Protein AF-A0A183DSE4-F1 (afdb_monomer)

Radius of gyration: 24.75 Å; Cα contacts (8 Å, |Δi|>4): 45; chains: 1; bounding box: 69×19×55 Å

InterPro domains:
  IPR019424 Serpentine type 7TM GPCR chemoreceptor Srsx [PF10320] (1-71)

Nearest PDB structures (foldseek):
  6grj-assembly1_F  TM=3.014E-01  e=9.997E+00  Aeromonas hydrophila

Structure (mmCIF, N/CA/C/O backbone):
data_AF-A0A183DSE4-F1
#
_entry.id   AF-A0A183DSE4-F1
#
loop_
_atom_site.group_PDB
_atom_site.id
_atom_site.type_symbol
_atom_site.label_atom_id
_atom_site.label_alt_id
_atom_site.label_comp_id
_atom_site.label_asym_id
_atom_site.label_entity_id
_atom_site.label_seq_id
_atom_site.pdbx_PDB_ins_code
_atom_site.Cartn_x
_atom_site.Cartn_y
_atom_site.Cartn_z
_atom_site.occupancy
_atom_site.B_iso_or_equiv
_atom_site.auth_seq_id
_atom_site.auth_comp_id
_atom_site.auth_asym_id
_atom_site.auth_atom_id
_atom_site.pdbx_PDB_model_num
ATOM 1 N N . LEU A 1 1 ? 3.508 0.303 20.954 1.00 61.50 1 LEU A N 1
ATOM 2 C CA . LEU A 1 1 ? 4.870 0.073 20.397 1.00 61.50 1 LEU A CA 1
ATOM 3 C C . LEU A 1 1 ? 4.974 -1.150 19.480 1.00 61.50 1 LEU A C 1
ATOM 5 O O . LEU A 1 1 ? 5.438 -0.999 18.357 1.00 61.50 1 LEU A O 1
ATOM 9 N N . ARG A 1 2 ? 4.528 -2.352 19.887 1.00 73.19 2 ARG A N 1
ATOM 10 C CA . ARG A 1 2 ? 4.663 -3.567 19.051 1.00 73.19 2 ARG A CA 1
ATOM 11 C C . ARG A 1 2 ? 3.930 -3.482 17.701 1.00 73.19 2 ARG A C 1
ATOM 13 O O . ARG A 1 2 ? 4.387 -4.088 16.749 1.00 73.19 2 ARG A O 1
ATOM 20 N N . SER A 1 3 ? 2.785 -2.801 17.601 1.00 72.31 3 SER A N 1
ATOM 21 C CA . SER A 1 3 ? 2.027 -2.590 16.341 1.00 72.31 3 SER A CA 1
ATOM 22 C C . SER A 1 3 ? 2.718 -1.616 15.404 1.00 72.31 3 SER A C 1
ATOM 24 O O . SER A 1 3 ? 2.916 -1.936 14.240 1.00 72.31 3 SER A O 1
ATOM 26 N N . LEU A 1 4 ? 3.184 -0.496 15.953 1.00 80.31 4 LEU A N 1
ATOM 27 C CA . LEU A 1 4 ? 3.943 0.513 15.224 1.00 80.31 4 LEU A CA 1
ATOM 28 C C . LEU A 1 4 ? 5.210 -0.062 14.572 1.00 80.31 4 LEU A C 1
ATOM 30 O O . LEU A 1 4 ? 5.477 0.228 13.415 1.00 80.31 4 LEU A O 1
ATOM 34 N N . ARG A 1 5 ? 5.951 -0.931 15.277 1.00 82.38 5 ARG A N 1
ATOM 35 C CA . ARG A 1 5 ? 7.141 -1.596 14.712 1.00 82.38 5 ARG A CA 1
ATOM 36 C C . ARG A 1 5 ? 6.812 -2.496 13.518 1.00 82.38 5 ARG A C 1
ATOM 38 O O . ARG A 1 5 ? 7.573 -2.524 12.564 1.00 82.38 5 ARG A O 1
ATOM 45 N N . VAL A 1 6 ? 5.686 -3.211 13.567 1.00 82.31 6 VAL A N 1
ATOM 46 C CA . VAL A 1 6 ? 5.259 -4.091 12.465 1.00 82.31 6 VAL A CA 1
ATOM 47 C C . VAL A 1 6 ? 4.822 -3.264 11.256 1.00 82.31 6 VAL A C 1
ATOM 49 O O . VAL A 1 6 ? 5.227 -3.564 10.144 1.00 82.31 6 VAL A O 1
ATOM 52 N N . VAL A 1 7 ? 4.075 -2.181 11.481 1.00 83.69 7 VAL A N 1
ATOM 53 C CA . VAL A 1 7 ? 3.688 -1.226 10.430 1.00 83.69 7 VAL A CA 1
ATOM 54 C C . VAL A 1 7 ? 4.915 -0.589 9.776 1.00 83.69 7 VAL A C 1
ATOM 56 O O . VAL A 1 7 ? 5.032 -0.596 8.556 1.00 83.69 7 VAL A O 1
ATOM 59 N N . ALA A 1 8 ? 5.870 -0.109 10.577 1.00 84.88 8 ALA A N 1
ATOM 60 C CA . ALA A 1 8 ? 7.116 0.457 10.068 1.00 84.88 8 ALA A CA 1
ATOM 61 C C . ALA A 1 8 ? 7.933 -0.567 9.260 1.00 84.88 8 ALA A C 1
ATOM 63 O O . ALA A 1 8 ? 8.455 -0.226 8.203 1.00 84.88 8 ALA A O 1
ATOM 64 N N . ALA A 1 9 ? 7.996 -1.824 9.715 1.00 85.94 9 ALA A N 1
ATOM 65 C CA . ALA A 1 9 ? 8.654 -2.899 8.976 1.00 85.94 9 ALA A CA 1
ATOM 66 C C . ALA A 1 9 ? 7.950 -3.202 7.645 1.00 85.94 9 ALA A C 1
ATOM 68 O O . ALA A 1 9 ? 8.623 -3.338 6.630 1.00 85.94 9 ALA A O 1
ATOM 69 N N . CYS A 1 10 ? 6.614 -3.251 7.618 1.00 85.69 10 CYS A N 1
ATOM 70 C CA . CYS A 1 10 ? 5.861 -3.439 6.379 1.00 85.69 10 CYS A CA 1
ATOM 71 C C . CYS A 1 10 ? 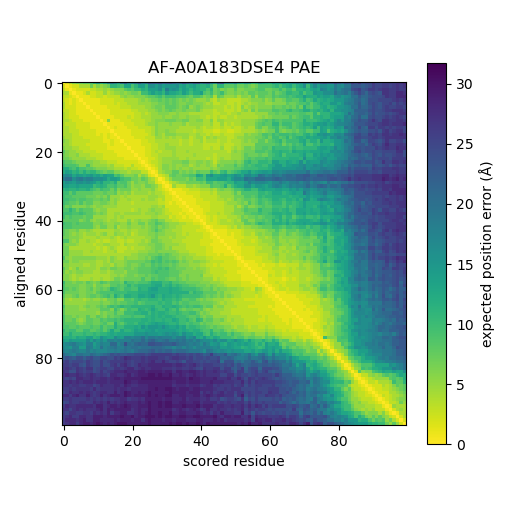6.131 -2.312 5.383 1.00 85.69 10 CYS A C 1
ATOM 73 O O . CYS A 1 10 ? 6.506 -2.608 4.254 1.00 85.69 10 CYS A O 1
ATOM 75 N N . VAL A 1 11 ? 6.032 -1.051 5.820 1.00 87.69 11 VAL A N 1
ATOM 76 C CA . VAL A 1 11 ? 6.347 0.126 4.991 1.00 87.69 11 VAL A CA 1
ATOM 77 C C . VAL A 1 11 ? 7.775 0.051 4.453 1.00 87.69 11 VAL A C 1
ATOM 79 O O . VAL A 1 11 ? 7.981 0.205 3.252 1.00 87.69 11 VAL A O 1
ATOM 82 N N . GLY A 1 12 ? 8.750 -0.254 5.312 1.00 87.06 12 GLY A N 1
ATOM 83 C CA . GLY A 1 12 ? 10.142 -0.430 4.899 1.00 87.06 12 GLY A CA 1
ATOM 84 C C . GLY A 1 12 ? 10.311 -1.513 3.832 1.00 87.06 12 GLY A C 1
ATOM 85 O O . GLY A 1 12 ? 10.969 -1.275 2.824 1.00 87.06 12 GLY A O 1
ATOM 86 N N . LEU A 1 13 ? 9.671 -2.673 4.004 1.00 88.56 13 LEU A N 1
ATOM 87 C CA . LEU A 1 13 ? 9.719 -3.777 3.038 1.00 88.56 13 LEU A CA 1
ATOM 88 C C . LEU A 1 13 ? 9.042 -3.429 1.704 1.00 88.56 13 LEU A C 1
ATOM 90 O O . LEU A 1 13 ? 9.557 -3.802 0.653 1.00 88.56 13 LEU A O 1
ATOM 94 N N . GLY A 1 14 ? 7.927 -2.693 1.724 1.00 86.31 14 GLY A N 1
ATOM 95 C CA . GLY A 1 14 ? 7.249 -2.229 0.510 1.00 86.31 14 GLY A CA 1
ATOM 96 C C . GLY A 1 14 ? 8.113 -1.295 -0.334 1.00 86.31 14 GLY A C 1
ATOM 97 O O . GLY A 1 14 ? 8.225 -1.466 -1.551 1.00 86.31 14 GLY A O 1
ATOM 98 N N . TRP A 1 15 ? 8.779 -0.340 0.316 1.00 87.88 15 TRP A N 1
ATOM 99 C CA . TRP A 1 15 ? 9.737 0.549 -0.343 1.00 87.88 15 TRP A CA 1
ATOM 100 C C . TRP A 1 15 ? 10.976 -0.196 -0.832 1.00 87.88 15 TRP A C 1
ATOM 102 O O . TRP A 1 15 ? 11.414 0.034 -1.958 1.00 87.88 15 TRP A O 1
ATOM 112 N N . LEU A 1 16 ? 11.503 -1.126 -0.032 1.00 89.62 16 LEU A N 1
ATOM 113 C CA . LEU A 1 16 ? 12.658 -1.936 -0.413 1.00 89.62 16 LEU A CA 1
ATOM 114 C C . LEU A 1 16 ? 12.354 -2.773 -1.661 1.00 89.62 16 LEU A C 1
ATOM 116 O O . LEU A 1 16 ? 13.126 -2.731 -2.612 1.00 89.62 16 LEU A O 1
ATOM 120 N N . MET A 1 17 ? 11.201 -3.447 -1.717 1.00 87.56 17 MET A N 1
ATOM 121 C CA . MET A 1 17 ? 10.774 -4.194 -2.910 1.00 87.56 17 MET A CA 1
ATOM 122 C C . MET A 1 17 ? 10.628 -3.297 -4.138 1.00 87.56 17 MET A C 1
ATOM 124 O O . MET A 1 17 ? 11.055 -3.673 -5.225 1.00 87.56 17 MET A O 1
ATOM 128 N N . THR A 1 18 ? 10.082 -2.094 -3.967 1.00 86.69 18 THR A N 1
ATOM 129 C CA . THR A 1 18 ? 9.948 -1.121 -5.063 1.00 86.69 18 THR A CA 1
ATOM 130 C C . THR A 1 18 ? 11.311 -0.703 -5.607 1.00 86.69 18 THR A C 1
ATOM 132 O O . THR A 1 18 ? 11.510 -0.677 -6.818 1.00 86.69 18 THR A O 1
ATOM 135 N N . MET A 1 19 ? 12.271 -0.426 -4.720 1.00 87.69 19 MET A N 1
ATOM 136 C CA . MET A 1 19 ? 13.642 -0.086 -5.105 1.00 87.69 19 MET A CA 1
ATOM 137 C C . MET A 1 19 ? 14.348 -1.253 -5.797 1.00 87.69 19 MET A C 1
ATOM 139 O O . MET A 1 19 ? 15.029 -1.028 -6.790 1.00 87.69 19 MET A O 1
ATOM 143 N N . VAL A 1 20 ? 14.158 -2.491 -5.328 1.00 88.75 20 VAL A N 1
ATOM 144 C CA . VAL A 1 20 ? 14.715 -3.693 -5.974 1.00 88.75 20 VAL A CA 1
ATOM 145 C C . VAL A 1 20 ? 14.156 -3.864 -7.384 1.00 88.75 20 VAL A C 1
ATOM 147 O O . VAL A 1 20 ? 14.923 -4.069 -8.318 1.00 88.75 20 VAL A O 1
ATOM 150 N N . VAL A 1 21 ? 12.841 -3.725 -7.563 1.00 85.56 21 VAL A N 1
ATOM 151 C CA . VAL A 1 21 ? 12.191 -3.808 -8.882 1.00 85.56 21 VAL A CA 1
ATOM 152 C C . VAL A 1 21 ? 12.707 -2.717 -9.822 1.00 85.56 21 VAL A C 1
ATOM 154 O O . VAL A 1 21 ? 12.988 -2.990 -10.984 1.00 85.56 21 VAL A O 1
ATOM 157 N N . ASN A 1 22 ? 12.906 -1.503 -9.311 1.00 83.31 22 ASN A N 1
ATOM 158 C CA . ASN A 1 22 ? 13.447 -0.398 -10.097 1.00 83.31 22 ASN A CA 1
ATOM 159 C C . ASN A 1 22 ? 14.955 -0.549 -10.380 1.00 83.31 22 ASN A C 1
ATOM 161 O O . ASN A 1 22 ? 15.447 -0.059 -11.382 1.00 83.31 22 ASN A O 1
ATOM 165 N N . LEU A 1 23 ? 15.708 -1.245 -9.527 1.00 85.75 23 LEU A N 1
ATOM 166 C CA . LEU A 1 23 ? 17.109 -1.591 -9.790 1.00 85.75 23 LEU A CA 1
ATOM 167 C C . LEU A 1 23 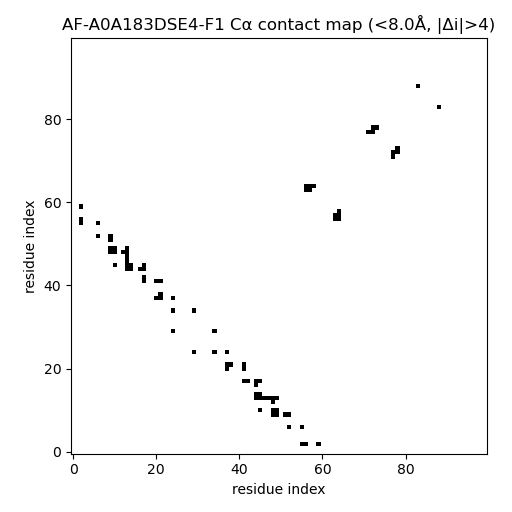? 17.235 -2.597 -10.936 1.00 85.75 23 LEU A C 1
ATOM 169 O O . LEU A 1 23 ? 18.185 -2.514 -11.712 1.00 85.75 23 LEU A O 1
ATOM 173 N N . MET A 1 24 ? 16.265 -3.505 -11.086 1.00 81.81 24 MET A N 1
ATOM 174 C CA . MET A 1 24 ? 16.272 -4.474 -12.183 1.00 81.81 24 MET A CA 1
ATOM 175 C C . MET A 1 24 ? 16.222 -3.796 -13.553 1.00 81.81 24 MET A C 1
ATOM 177 O O . MET A 1 24 ? 16.809 -4.329 -14.484 1.00 81.81 24 MET A O 1
ATOM 181 N N . THR A 1 25 ? 15.621 -2.605 -13.686 1.00 79.44 25 THR A N 1
ATOM 182 C CA . THR A 1 25 ? 15.581 -1.879 -14.971 1.00 79.44 25 THR A CA 1
ATOM 183 C C . THR A 1 25 ? 16.943 -1.367 -15.439 1.00 79.44 25 THR A C 1
ATOM 185 O O . THR A 1 25 ? 17.069 -0.987 -16.595 1.00 79.44 25 THR A O 1
ATOM 188 N N . PHE A 1 26 ? 17.963 -1.346 -14.573 1.00 80.19 26 PHE A N 1
ATOM 189 C CA . PHE A 1 26 ? 19.333 -0.966 -14.941 1.00 80.19 26 PHE A CA 1
ATOM 190 C C . PHE A 1 26 ? 20.153 -2.131 -15.511 1.00 80.19 26 PHE A C 1
ATOM 192 O O . PHE A 1 26 ? 21.306 -1.930 -15.895 1.00 80.19 26 PHE A O 1
ATOM 199 N N . ILE A 1 27 ? 19.596 -3.345 -15.555 1.00 81.25 27 ILE A N 1
ATOM 200 C CA . ILE A 1 27 ? 20.268 -4.498 -16.154 1.00 81.25 27 ILE A CA 1
ATOM 201 C C . ILE A 1 27 ? 20.316 -4.297 -17.681 1.00 81.25 27 ILE A C 1
ATOM 203 O O . ILE A 1 27 ? 19.262 -4.112 -18.298 1.00 81.25 27 ILE A O 1
ATOM 207 N N . PRO A 1 28 ? 21.510 -4.329 -18.305 1.00 65.31 28 PRO A N 1
ATOM 208 C CA . PRO A 1 28 ? 21.624 -4.273 -19.759 1.00 65.31 28 PRO A CA 1
ATOM 209 C C . PRO A 1 28 ? 20.924 -5.504 -20.365 1.00 65.31 28 PRO A C 1
ATOM 211 O O . PRO A 1 28 ? 21.107 -6.595 -19.841 1.00 65.31 28 PRO A O 1
ATOM 214 N N . ASP A 1 29 ? 20.126 -5.305 -21.424 1.00 80.81 29 ASP A N 1
ATOM 215 C CA . ASP A 1 29 ? 19.204 -6.253 -22.111 1.00 80.81 29 ASP A CA 1
ATOM 216 C C . ASP A 1 29 ? 17.699 -6.155 -21.787 1.00 80.81 29 ASP A C 1
ATOM 218 O O . ASP A 1 29 ? 16.890 -6.895 -22.355 1.00 80.81 29 ASP A O 1
ATOM 222 N N . ILE A 1 30 ? 17.253 -5.213 -20.953 1.00 79.56 30 ILE A N 1
ATOM 223 C CA . ILE A 1 30 ? 15.809 -4.984 -20.779 1.00 79.56 30 ILE A CA 1
ATOM 224 C C . ILE A 1 30 ? 15.219 -4.191 -21.953 1.00 79.56 30 ILE A C 1
ATOM 226 O O . ILE A 1 30 ? 15.685 -3.110 -22.295 1.00 79.56 30 ILE A O 1
ATOM 230 N N . SER A 1 31 ? 14.145 -4.725 -22.546 1.00 83.75 31 SER A N 1
ATO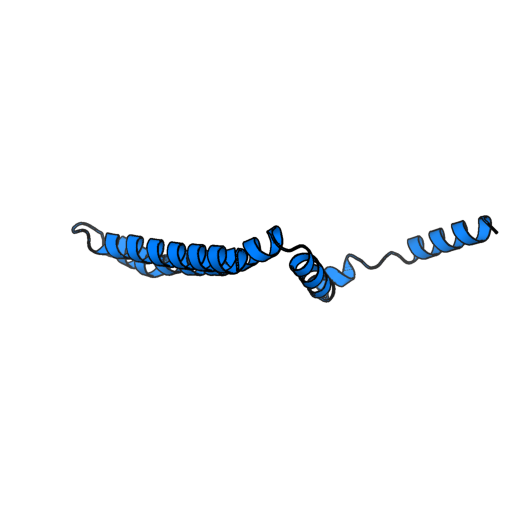M 231 C CA . SER A 1 31 ? 13.377 -4.032 -23.590 1.00 83.75 31 SER A CA 1
ATOM 232 C C . SER A 1 31 ? 12.720 -2.744 -23.074 1.00 83.75 31 SER A C 1
ATOM 234 O O . SER A 1 31 ? 12.226 -2.708 -21.943 1.00 83.75 31 SER A O 1
ATOM 236 N N . ASP A 1 32 ? 12.602 -1.725 -23.931 1.00 83.44 32 ASP A N 1
ATOM 237 C CA . ASP A 1 32 ? 11.919 -0.456 -23.610 1.00 83.44 32 ASP A CA 1
ATOM 238 C C . ASP A 1 32 ? 10.494 -0.670 -23.077 1.00 83.44 32 ASP A C 1
ATOM 240 O O . ASP A 1 32 ? 10.030 0.021 -22.168 1.00 83.44 32 ASP A O 1
ATOM 244 N N . LEU A 1 33 ? 9.811 -1.687 -23.609 1.00 84.56 33 LEU A N 1
ATOM 245 C CA . LEU A 1 33 ? 8.478 -2.088 -23.180 1.00 84.56 33 LEU A CA 1
ATOM 246 C C . LEU A 1 33 ? 8.480 -2.575 -21.723 1.00 84.56 33 LEU A C 1
ATOM 248 O O . LEU A 1 33 ? 7.664 -2.129 -20.918 1.00 84.56 33 LEU A O 1
ATOM 252 N N . ALA A 1 34 ? 9.422 -3.443 -21.354 1.00 81.88 34 ALA A N 1
ATOM 253 C CA . ALA A 1 34 ? 9.565 -3.917 -19.980 1.00 81.88 34 ALA A CA 1
ATOM 254 C C . ALA A 1 34 ? 9.960 -2.786 -19.013 1.00 81.88 34 ALA A C 1
ATOM 256 O O . ALA A 1 34 ? 9.467 -2.752 -17.883 1.00 81.88 34 ALA A O 1
ATOM 257 N N . MET A 1 35 ? 10.769 -1.819 -19.456 1.00 82.88 35 MET A N 1
ATOM 258 C CA . MET A 1 35 ? 11.101 -0.628 -18.667 1.00 82.88 35 MET A CA 1
ATOM 259 C C . MET A 1 35 ? 9.862 0.242 -18.404 1.00 82.88 35 MET A C 1
ATOM 261 O O . MET A 1 35 ? 9.609 0.622 -17.258 1.00 82.88 35 MET A O 1
ATOM 265 N N . PHE A 1 36 ? 9.036 0.486 -19.428 1.00 84.81 36 PHE A N 1
ATOM 266 C CA . PHE A 1 36 ? 7.777 1.227 -19.293 1.00 84.81 36 PHE A C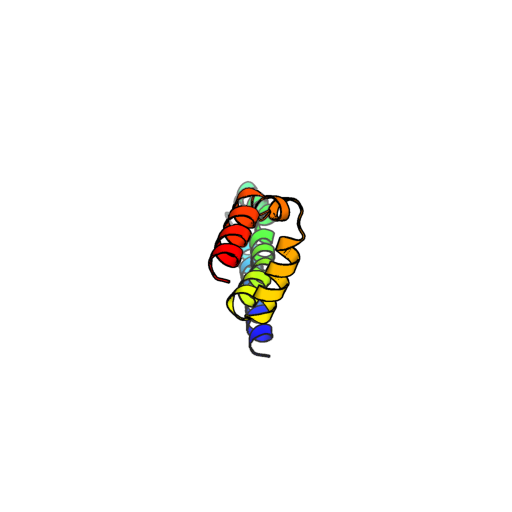A 1
ATOM 267 C C . PHE A 1 36 ? 6.800 0.544 -18.326 1.00 84.81 36 PHE A C 1
ATOM 269 O O . PHE A 1 36 ? 6.268 1.185 -17.419 1.00 84.81 36 PHE A O 1
ATOM 276 N N . TYR A 1 37 ? 6.601 -0.770 -18.468 1.00 85.31 37 TYR A N 1
ATOM 277 C CA . TYR A 1 37 ? 5.732 -1.535 -17.571 1.00 85.31 37 TYR A CA 1
ATOM 278 C C . TYR A 1 37 ? 6.236 -1.536 -16.129 1.00 85.31 37 TYR A C 1
ATOM 280 O O . TYR A 1 37 ? 5.445 -1.394 -15.196 1.00 85.31 37 TYR A O 1
ATOM 288 N N . THR A 1 38 ? 7.549 -1.646 -15.935 1.00 84.12 38 THR A N 1
ATOM 289 C CA . THR A 1 38 ? 8.145 -1.616 -14.598 1.00 84.12 38 THR A CA 1
ATOM 290 C C . THR A 1 38 ? 7.945 -0.252 -13.946 1.00 84.12 38 THR A C 1
ATOM 292 O O . THR A 1 38 ? 7.484 -0.195 -12.810 1.00 84.12 38 THR A O 1
ATOM 295 N N . ALA A 1 39 ? 8.170 0.848 -14.670 1.00 80.00 39 ALA A N 1
ATOM 296 C CA . ALA A 1 39 ? 7.915 2.197 -14.165 1.00 80.00 39 ALA A CA 1
ATOM 297 C C . ALA A 1 39 ? 6.431 2.432 -13.821 1.00 80.00 39 ALA A C 1
ATOM 299 O O . ALA A 1 39 ? 6.121 3.027 -12.789 1.00 80.00 39 ALA A O 1
ATOM 300 N N . ALA A 1 40 ? 5.509 1.920 -14.644 1.00 83.50 40 ALA A N 1
ATOM 301 C CA . ALA A 1 40 ? 4.071 2.052 -14.411 1.00 83.50 40 ALA A CA 1
ATOM 302 C C . ALA A 1 40 ? 3.585 1.259 -13.184 1.00 83.50 40 ALA A C 1
ATOM 304 O O . ALA A 1 40 ? 2.677 1.704 -12.478 1.00 83.50 40 ALA A O 1
ATOM 305 N N . TYR A 1 41 ? 4.186 0.097 -12.907 1.00 84.12 41 TYR A N 1
ATOM 306 C CA . TYR A 1 41 ? 3.719 -0.828 -11.869 1.00 84.12 41 TYR A CA 1
ATOM 307 C C . TYR A 1 41 ? 4.590 -0.897 -10.610 1.00 84.12 41 TYR A C 1
ATOM 309 O O . TYR A 1 41 ? 4.134 -1.435 -9.600 1.00 84.12 41 TYR A O 1
ATOM 317 N N . ALA A 1 42 ? 5.786 -0.304 -10.598 1.00 79.88 42 ALA A N 1
ATOM 318 C CA . ALA A 1 42 ? 6.669 -0.282 -9.427 1.00 79.88 42 ALA A CA 1
ATOM 319 C C . ALA A 1 42 ? 5.969 0.295 -8.183 1.00 79.88 42 ALA A C 1
ATOM 321 O O . ALA A 1 42 ? 6.150 -0.200 -7.072 1.00 79.88 42 ALA A O 1
ATOM 322 N N . GLY A 1 43 ? 5.084 1.280 -8.369 1.00 80.25 43 GLY A N 1
ATOM 323 C CA . GLY A 1 43 ? 4.312 1.883 -7.282 1.00 80.25 43 GLY A CA 1
ATOM 324 C C . GLY A 1 43 ? 3.314 0.941 -6.596 1.00 80.25 43 GLY A C 1
ATOM 325 O O . GLY A 1 43 ? 2.875 1.237 -5.482 1.00 80.25 43 GLY A O 1
ATOM 326 N N . ILE A 1 44 ? 2.944 -0.196 -7.200 1.00 87.69 44 ILE A N 1
ATOM 327 C CA . ILE A 1 44 ? 1.977 -1.137 -6.609 1.00 87.69 44 ILE A CA 1
ATOM 328 C C . ILE A 1 44 ? 2.484 -1.663 -5.265 1.00 87.69 44 ILE A C 1
ATOM 330 O O . ILE A 1 44 ? 1.712 -1.730 -4.312 1.00 87.69 44 ILE A O 1
ATOM 334 N N . PHE A 1 45 ? 3.774 -1.981 -5.146 1.00 84.56 45 PHE A N 1
ATOM 335 C CA . PHE A 1 45 ? 4.331 -2.564 -3.923 1.00 84.56 45 PHE A CA 1
ATOM 336 C C . PHE A 1 45 ? 4.256 -1.607 -2.726 1.00 84.56 45 PHE A C 1
ATOM 338 O O . PHE A 1 45 ? 3.869 -2.023 -1.631 1.00 84.56 45 PHE A O 1
ATOM 345 N N . VAL A 1 46 ? 4.532 -0.314 -2.933 1.00 84.31 46 VAL A N 1
ATOM 346 C CA . VAL A 1 46 ? 4.340 0.714 -1.895 1.00 84.31 46 VAL A CA 1
ATOM 347 C C . VAL A 1 46 ? 2.863 0.840 -1.524 1.00 84.31 46 VAL A C 1
ATOM 349 O O . VAL A 1 46 ? 2.524 0.848 -0.341 1.00 84.31 46 VAL A O 1
ATOM 352 N N . ASN A 1 47 ? 1.968 0.888 -2.514 1.00 86.81 47 ASN A N 1
ATOM 353 C CA . ASN A 1 47 ? 0.530 1.014 -2.269 1.00 86.81 47 ASN A CA 1
ATOM 354 C C . ASN A 1 47 ? -0.028 -0.176 -1.473 1.00 86.81 47 ASN A C 1
ATOM 356 O O . ASN A 1 47 ? -0.740 0.016 -0.485 1.00 86.81 47 ASN A O 1
ATOM 360 N N . VAL A 1 48 ? 0.355 -1.402 -1.839 1.00 87.31 48 VAL A N 1
ATOM 361 C CA . VAL A 1 48 ? -0.004 -2.624 -1.104 1.00 87.31 48 VAL A CA 1
ATOM 362 C C . VAL A 1 48 ? 0.554 -2.576 0.315 1.00 87.3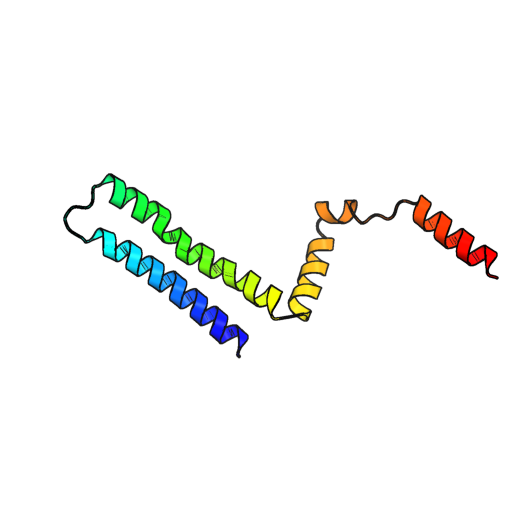1 48 VAL A C 1
ATOM 364 O O . VAL A 1 48 ? -0.155 -2.875 1.273 1.00 87.31 48 VAL A O 1
ATOM 367 N N . SER A 1 49 ? 1.798 -2.133 0.482 1.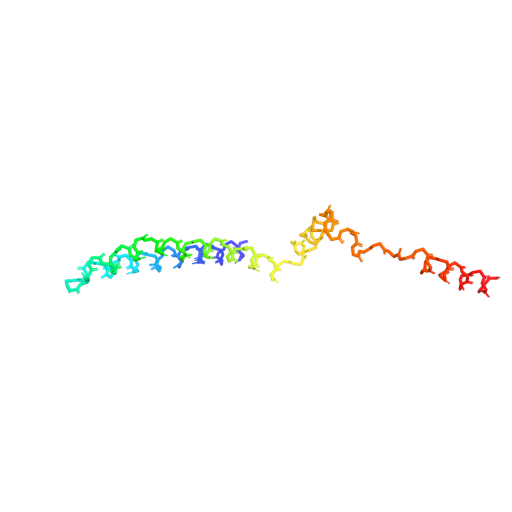00 87.06 49 SER A N 1
ATOM 368 C CA . SER A 1 49 ? 2.411 -2.002 1.799 1.00 87.06 49 SER A CA 1
ATOM 369 C C . SER A 1 49 ? 1.690 -1.006 2.708 1.00 87.06 49 SER A C 1
ATOM 371 O O . SER A 1 49 ? 1.593 -1.254 3.910 1.00 87.06 49 SER A O 1
ATOM 373 N N . ILE A 1 50 ? 1.200 0.111 2.172 1.00 86.12 50 ILE A N 1
ATOM 374 C CA . ILE A 1 50 ? 0.418 1.085 2.940 1.00 86.12 50 ILE A CA 1
ATOM 375 C C . ILE A 1 50 ? -0.948 0.485 3.300 1.00 86.12 50 ILE A C 1
ATOM 377 O O . ILE A 1 50 ? -1.389 0.613 4.444 1.00 86.12 50 ILE A O 1
ATOM 381 N N . ALA A 1 51 ? -1.586 -0.234 2.370 1.00 87.75 51 ALA A N 1
ATOM 382 C CA . ALA A 1 51 ? -2.858 -0.917 2.609 1.00 87.75 51 ALA A CA 1
ATOM 383 C C . ALA A 1 51 ? -2.752 -2.027 3.673 1.00 87.75 51 ALA A C 1
ATOM 385 O O . ALA A 1 51 ? -3.660 -2.189 4.493 1.00 87.75 51 ALA A O 1
ATOM 386 N N . CYS A 1 52 ? -1.625 -2.744 3.739 1.00 84.38 52 CYS A N 1
ATOM 387 C CA . CYS A 1 52 ? -1.362 -3.769 4.757 1.00 84.38 52 CYS A CA 1
ATOM 388 C C . CYS A 1 52 ? -1.477 -3.242 6.193 1.00 84.38 52 CYS A C 1
ATOM 390 O O . CYS A 1 52 ? -1.832 -4.002 7.096 1.00 84.38 52 CYS A O 1
ATOM 39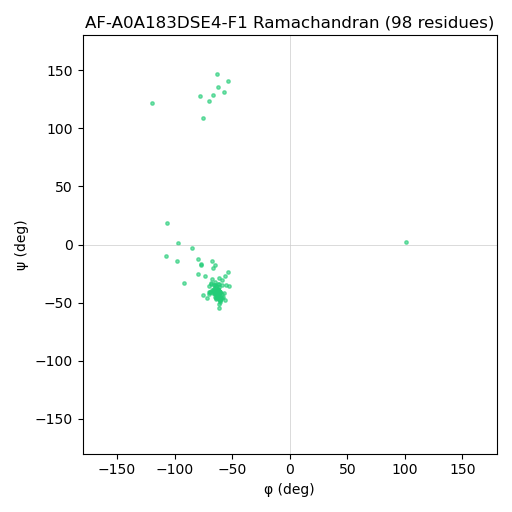2 N N . ASN A 1 53 ? -1.250 -1.945 6.420 1.00 85.38 53 ASN A N 1
ATOM 393 C CA . ASN A 1 53 ? -1.412 -1.347 7.744 1.00 85.38 53 ASN A CA 1
ATOM 394 C C . ASN A 1 53 ? -2.838 -1.529 8.267 1.00 85.38 53 ASN A C 1
ATOM 396 O O . ASN A 1 53 ? -3.016 -1.913 9.423 1.00 85.38 53 ASN A O 1
ATOM 400 N N . TRP A 1 54 ? -3.849 -1.339 7.413 1.00 85.00 54 TRP A N 1
ATOM 401 C CA . TRP A 1 54 ? -5.246 -1.552 7.789 1.00 85.00 54 TRP A CA 1
ATOM 402 C C . TRP A 1 54 ? -5.497 -2.999 8.233 1.00 85.00 54 TRP A C 1
ATOM 404 O O . TRP A 1 54 ? -6.057 -3.218 9.307 1.00 85.00 54 TRP A O 1
ATOM 414 N N . PHE A 1 55 ? -4.994 -3.985 7.481 1.00 85.00 55 PHE A N 1
ATOM 415 C CA . PHE A 1 55 ? -5.107 -5.403 7.841 1.00 85.00 55 PHE A CA 1
ATOM 416 C C . PHE A 1 55 ? -4.436 -5.724 9.179 1.00 85.00 55 PHE A C 1
ATOM 418 O O . PHE A 1 55 ? -5.012 -6.430 10.007 1.00 85.00 55 PHE A O 1
ATOM 425 N N . ILE A 1 56 ? -3.243 -5.181 9.428 1.00 84.38 56 ILE A N 1
ATOM 426 C CA . ILE A 1 56 ? -2.504 -5.399 10.680 1.00 84.38 56 ILE A CA 1
ATOM 427 C C . ILE A 1 56 ? -3.277 -4.831 11.872 1.00 84.38 56 ILE A C 1
ATOM 429 O O . ILE A 1 56 ? -3.396 -5.499 12.904 1.00 84.38 56 ILE A O 1
ATOM 433 N N . T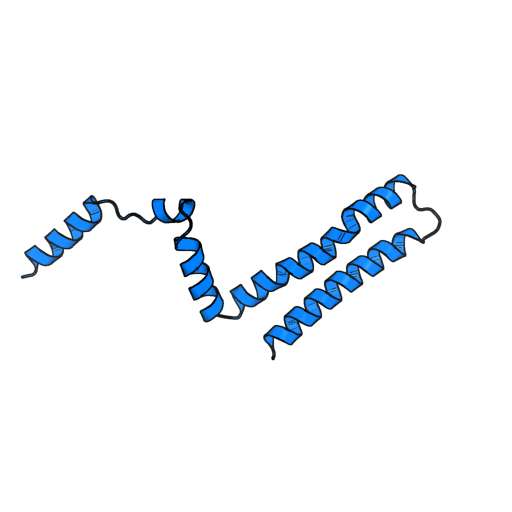YR A 1 57 ? -3.814 -3.614 11.750 1.00 83.12 57 TYR A N 1
ATOM 434 C CA . TYR A 1 57 ? -4.624 -3.011 12.810 1.00 83.12 57 TYR A CA 1
ATOM 435 C C . TYR A 1 57 ? -5.928 -3.773 13.031 1.00 83.12 57 TYR A C 1
ATOM 437 O O . TYR A 1 57 ? -6.296 -4.013 14.183 1.00 83.12 57 TYR A O 1
ATOM 445 N N . TYR A 1 58 ? -6.573 -4.220 11.952 1.00 84.38 58 TYR A N 1
ATOM 446 C CA . TYR A 1 58 ? -7.783 -5.027 12.015 1.00 84.38 58 TYR A CA 1
ATOM 447 C C . TYR A 1 58 ? -7.530 -6.358 12.729 1.00 84.38 58 TYR A C 1
ATOM 449 O O . TYR A 1 58 ? -8.167 -6.646 13.731 1.00 84.38 58 TYR A O 1
ATOM 457 N N . PHE A 1 59 ? -6.561 -7.169 12.310 1.00 81.75 59 PHE A N 1
ATOM 458 C CA . PHE A 1 59 ? -6.345 -8.469 12.956 1.00 81.75 59 PHE A CA 1
ATOM 459 C C . PHE A 1 59 ? -5.883 -8.356 14.407 1.00 81.75 59 PHE A C 1
ATOM 461 O O . PHE A 1 59 ? -6.252 -9.189 15.237 1.00 81.75 59 PHE A O 1
ATOM 468 N N . ARG A 1 60 ? -5.075 -7.341 14.727 1.00 82.50 60 ARG A N 1
ATOM 469 C CA . ARG A 1 60 ? -4.348 -7.327 15.995 1.00 82.50 60 ARG A CA 1
ATOM 470 C C . ARG A 1 60 ? -4.982 -6.506 17.111 1.00 82.50 60 ARG A C 1
ATOM 472 O O . ARG A 1 60 ? -4.572 -6.672 18.256 1.00 82.50 60 ARG A O 1
ATOM 479 N N . SER A 1 61 ? -5.950 -5.641 16.812 1.00 83.56 61 SER A N 1
ATOM 480 C CA . SER A 1 61 ? -6.684 -4.871 17.821 1.00 83.56 61 SER A CA 1
ATOM 481 C C . SER A 1 61 ? -8.177 -5.186 17.759 1.00 83.56 61 SER A C 1
ATOM 483 O O . SER A 1 61 ? -8.827 -5.033 16.725 1.00 83.56 61 SER A O 1
ATOM 485 N N . ALA A 1 62 ? -8.736 -5.667 18.871 1.00 85.62 62 ALA A N 1
ATOM 486 C CA . ALA A 1 62 ? -10.180 -5.861 19.001 1.00 85.62 62 ALA A CA 1
ATOM 487 C C . ALA A 1 62 ? -10.924 -4.516 19.013 1.00 85.62 62 ALA A C 1
ATOM 489 O O . ALA A 1 62 ? -11.942 -4.388 18.337 1.00 85.62 62 ALA A O 1
ATOM 490 N N . ASP A 1 63 ? -10.357 -3.503 19.671 1.00 87.19 63 ASP A N 1
ATOM 491 C CA . ASP A 1 63 ? -10.944 -2.162 19.758 1.00 87.19 63 ASP A CA 1
ATOM 492 C C . ASP A 1 63 ? -11.019 -1.495 18.383 1.00 87.19 63 ASP A C 1
ATOM 494 O O . ASP A 1 63 ? -12.050 -0.943 18.001 1.00 87.19 63 ASP A O 1
ATOM 498 N N . TYR A 1 64 ? -9.952 -1.623 17.583 1.00 86.38 64 TYR A N 1
ATOM 499 C CA . TYR A 1 64 ? -9.938 -1.094 16.218 1.00 86.38 64 TYR A CA 1
ATOM 500 C C . TYR A 1 64 ? -11.010 -1.758 15.348 1.00 86.38 64 TYR A C 1
ATOM 502 O O . TYR A 1 64 ? -11.723 -1.073 14.619 1.00 86.38 64 TYR A O 1
ATOM 510 N N . ARG A 1 65 ? -11.168 -3.086 15.443 1.00 88.81 65 ARG A N 1
ATOM 511 C CA . ARG A 1 65 ? -12.226 -3.816 14.723 1.00 88.81 65 ARG A CA 1
ATOM 512 C C . ARG A 1 65 ? -13.615 -3.374 15.141 1.00 88.81 65 ARG A C 1
ATOM 514 O O . ARG A 1 65 ? -14.483 -3.227 14.283 1.00 88.81 65 ARG A O 1
ATOM 521 N N . TYR A 1 66 ? -13.824 -3.198 16.441 1.00 89.38 66 TYR A N 1
ATOM 522 C CA . TYR A 1 66 ? -15.106 -2.784 16.987 1.00 89.38 66 TYR A CA 1
ATOM 523 C C . TYR A 1 66 ? -15.508 -1.403 16.459 1.00 89.38 66 TYR A C 1
ATOM 525 O O . TYR A 1 66 ? -16.585 -1.255 15.876 1.00 89.38 66 TYR A O 1
ATOM 533 N N . GLU A 1 67 ? -14.613 -0.419 16.556 1.00 90.50 67 GLU A N 1
ATOM 534 C CA . GLU A 1 67 ? -14.866 0.927 16.038 1.00 90.50 67 GLU A CA 1
ATOM 535 C C . GLU A 1 67 ? -14.996 0.942 14.511 1.00 90.50 67 GLU A C 1
ATOM 537 O O . GLU A 1 67 ? -15.903 1.579 13.974 1.00 90.50 67 GLU A O 1
ATOM 542 N N . PHE A 1 68 ? -14.170 0.179 13.789 1.00 88.81 68 PHE A N 1
ATOM 543 C CA . PHE A 1 68 ? -14.293 0.046 12.337 1.00 88.81 68 PHE A CA 1
ATOM 544 C C . PHE A 1 68 ? -15.665 -0.510 11.934 1.00 88.81 68 PHE A C 1
ATOM 546 O O . PHE A 1 68 ? -16.331 0.054 11.068 1.00 88.81 68 PHE A O 1
ATOM 553 N N . LYS A 1 69 ? -16.142 -1.567 12.603 1.00 86.94 69 LYS A N 1
ATOM 554 C CA . LYS A 1 69 ? -17.467 -2.157 12.355 1.00 86.94 69 LYS A CA 1
ATOM 555 C C . LYS A 1 69 ? -18.591 -1.165 12.651 1.00 86.94 69 LYS A C 1
ATOM 557 O O . LYS A 1 69 ? -19.538 -1.071 11.874 1.00 86.94 69 LYS A O 1
ATOM 562 N N . LYS A 1 70 ? -18.468 -0.389 13.730 1.00 88.00 70 LYS A N 1
ATOM 563 C CA . LYS A 1 70 ? -19.420 0.669 14.091 1.00 88.00 70 LYS A CA 1
ATOM 564 C C . LYS A 1 70 ? -19.489 1.769 13.031 1.00 88.00 70 LYS A C 1
ATOM 566 O O . LYS A 1 70 ? -20.578 2.247 12.726 1.00 88.00 70 LYS A O 1
ATOM 571 N N . GLN A 1 71 ? -18.359 2.163 12.441 1.00 87.25 71 GLN A N 1
ATOM 572 C CA . GLN A 1 71 ? -18.349 3.113 11.321 1.00 87.25 71 GLN A CA 1
ATOM 573 C C . GLN A 1 71 ? -18.919 2.488 10.042 1.00 87.25 71 GLN A C 1
ATOM 575 O O . GLN A 1 71 ? -19.715 3.123 9.355 1.00 87.25 71 GLN A O 1
ATOM 580 N N . LEU A 1 72 ? -18.593 1.225 9.759 1.00 86.31 72 LEU A N 1
ATOM 581 C CA . LEU A 1 72 ? -19.095 0.501 8.590 1.00 86.31 72 LEU A CA 1
ATOM 582 C C . LEU A 1 72 ? -20.627 0.360 8.612 1.00 86.31 72 LEU A C 1
ATOM 584 O O . LEU A 1 72 ? -21.277 0.493 7.582 1.00 86.31 72 LEU A O 1
ATOM 588 N N . GLN A 1 73 ? -21.222 0.172 9.792 1.00 83.94 73 GLN A N 1
ATOM 589 C CA . GLN A 1 73 ? -22.678 0.112 9.981 1.00 83.94 73 GLN A CA 1
ATOM 590 C C . GLN A 1 73 ? -23.403 1.438 9.705 1.00 83.94 73 GLN A C 1
ATOM 592 O O . GLN A 1 73 ? -24.608 1.430 9.453 1.00 83.94 73 GLN A O 1
ATOM 597 N N . LYS A 1 74 ? -22.702 2.580 9.733 1.00 84.31 74 LYS A N 1
ATOM 598 C CA . LYS A 1 74 ? -23.291 3.880 9.370 1.00 84.31 74 LYS A CA 1
ATOM 599 C C . LYS A 1 74 ? -23.419 4.063 7.862 1.00 84.31 74 LYS A C 1
ATOM 601 O O . LYS A 1 74 ? -24.178 4.929 7.431 1.00 84.31 74 LYS A O 1
ATOM 606 N N . LEU A 1 75 ? -22.701 3.270 7.063 1.00 83.62 75 LEU A N 1
ATOM 607 C CA . LEU A 1 75 ? -22.796 3.346 5.612 1.00 83.62 75 LEU A CA 1
ATOM 608 C C . LEU A 1 75 ? -24.200 2.899 5.171 1.00 83.62 75 LEU A C 1
ATOM 610 O O . LEU A 1 75 ? -24.652 1.816 5.562 1.00 83.62 75 LEU A O 1
ATOM 614 N N . PRO A 1 76 ? -24.898 3.696 4.344 1.00 69.94 76 PRO A N 1
ATOM 615 C CA . PRO A 1 76 ? -26.283 3.422 3.956 1.00 69.94 76 PRO A CA 1
ATOM 616 C C . PRO A 1 76 ? -26.445 2.058 3.268 1.00 69.94 76 PRO A C 1
ATOM 618 O O . PRO A 1 76 ? -27.457 1.388 3.461 1.00 69.94 76 PRO A O 1
ATOM 621 N N . CYS A 1 77 ? -25.411 1.604 2.554 1.00 70.81 77 CYS A N 1
ATOM 622 C CA . CYS A 1 77 ? -25.350 0.309 1.875 1.00 70.81 77 CYS A CA 1
ATOM 623 C C . CYS A 1 77 ? -25.437 -0.884 2.846 1.00 70.81 77 CYS A C 1
ATOM 625 O O . CYS A 1 77 ? -26.011 -1.913 2.512 1.00 70.81 77 CYS A O 1
ATOM 627 N N . VAL A 1 78 ? -24.886 -0.743 4.057 1.00 65.06 78 VAL A N 1
ATOM 628 C CA . VAL A 1 78 ? -24.873 -1.791 5.094 1.00 65.06 78 VAL A CA 1
ATOM 629 C C . VAL A 1 78 ? -26.090 -1.662 6.012 1.00 65.06 78 VAL A C 1
ATOM 631 O O . VAL A 1 78 ? -26.653 -2.659 6.461 1.00 65.06 78 VAL A O 1
ATOM 634 N N . ARG A 1 79 ? -26.552 -0.430 6.247 1.00 61.06 79 ARG A N 1
ATOM 635 C CA . ARG A 1 79 ? -27.705 -0.122 7.104 1.00 61.06 79 ARG A CA 1
ATOM 636 C C . ARG A 1 79 ? -29.001 -0.794 6.643 1.00 61.06 79 ARG A C 1
ATOM 638 O O . ARG A 1 79 ? -29.809 -1.185 7.480 1.00 61.06 79 ARG A O 1
ATOM 645 N N . ASN A 1 80 ? -29.196 -0.945 5.333 1.00 58.41 80 ASN A N 1
ATOM 646 C CA . ASN A 1 80 ? -30.397 -1.574 4.774 1.00 58.41 80 ASN A CA 1
ATOM 647 C C . ASN A 1 80 ? -30.399 -3.109 4.877 1.00 58.41 80 ASN A C 1
ATOM 649 O O . ASN A 1 80 ? -31.467 -3.703 4.798 1.00 58.41 80 ASN A O 1
ATOM 653 N N . VAL A 1 81 ? -29.245 -3.744 5.112 1.00 60.66 81 VAL A N 1
ATOM 654 C CA . VAL A 1 81 ? -29.138 -5.203 5.320 1.00 60.66 81 VAL A CA 1
ATOM 655 C C . VAL A 1 81 ? -29.528 -5.598 6.751 1.00 60.66 81 VAL A C 1
ATOM 657 O O . VAL A 1 81 ? -29.973 -6.713 6.991 1.00 60.66 81 VAL A O 1
ATOM 660 N N . VAL A 1 82 ? -29.391 -4.676 7.712 1.00 58.41 82 VAL A N 1
ATOM 661 C CA . VAL A 1 82 ? -29.611 -4.920 9.153 1.00 58.41 82 VAL A CA 1
ATOM 662 C C . VAL A 1 82 ? -30.910 -4.278 9.654 1.00 58.41 82 VAL A C 1
ATOM 664 O O . VAL A 1 82 ? -31.081 -4.086 10.853 1.00 58.41 82 VAL A O 1
ATOM 667 N N . LYS A 1 83 ? -31.859 -3.924 8.780 1.00 59.25 83 LYS A N 1
ATOM 668 C CA . LYS A 1 83 ? -33.213 -3.617 9.260 1.00 59.25 83 LYS A CA 1
ATOM 669 C C . LYS A 1 83 ? -33.892 -4.945 9.606 1.00 59.25 83 LYS A C 1
ATOM 671 O O . LYS A 1 83 ? -34.197 -5.689 8.674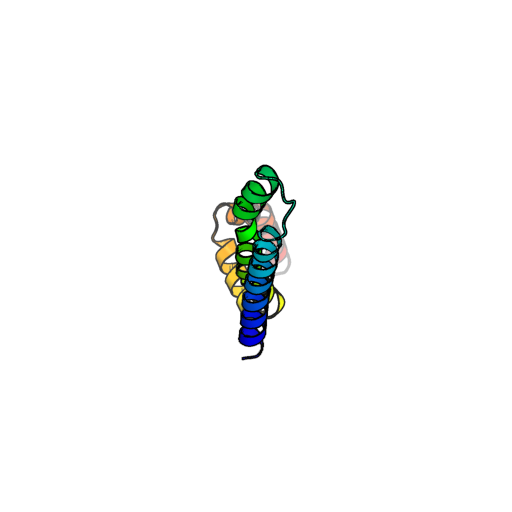 1.00 59.25 83 LYS A O 1
ATOM 676 N N . PRO A 1 84 ? -34.120 -5.279 10.893 1.00 57.78 84 PRO A N 1
ATOM 677 C CA . PRO A 1 84 ? -34.996 -6.399 11.203 1.00 57.78 84 PRO A CA 1
ATOM 678 C C . PRO A 1 84 ? -36.352 -6.115 10.554 1.00 57.78 84 PRO A C 1
ATOM 680 O O . PRO A 1 84 ? -36.868 -4.999 10.667 1.00 57.78 84 PRO A O 1
ATOM 683 N N . SER A 1 85 ? -36.895 -7.099 9.832 1.00 61.72 85 SER A N 1
ATOM 684 C CA . SER A 1 85 ? -38.267 -7.011 9.334 1.00 61.72 85 SER A CA 1
ATOM 685 C C . SER A 1 85 ? -39.191 -6.723 10.519 1.00 61.72 85 SER A C 1
ATOM 687 O O . SER A 1 85 ? -39.004 -7.281 11.605 1.00 61.72 85 SER A O 1
ATOM 689 N N . ASN A 1 86 ? -40.199 -5.871 10.319 1.00 62.88 86 ASN A N 1
ATOM 690 C CA . ASN A 1 86 ? -41.229 -5.599 11.325 1.00 62.88 86 ASN A CA 1
ATOM 691 C C . ASN A 1 86 ? -41.899 -6.892 11.837 1.00 62.88 86 ASN A C 1
ATOM 693 O O . ASN A 1 86 ? -42.371 -6.925 12.973 1.00 62.88 86 ASN A O 1
ATOM 697 N N . ASP A 1 87 ? -41.864 -7.972 11.051 1.00 62.16 87 ASP A N 1
ATOM 698 C CA . ASP A 1 87 ? -42.351 -9.298 11.443 1.00 62.16 87 ASP A CA 1
ATOM 699 C C . ASP A 1 87 ? -41.537 -9.915 12.590 1.00 62.16 87 ASP A C 1
ATOM 701 O O . ASP A 1 87 ? -42.095 -10.537 13.492 1.00 62.16 87 ASP A O 1
ATOM 705 N N . THR A 1 88 ? -40.219 -9.693 12.619 1.00 62.50 88 THR A N 1
ATOM 706 C CA . THR A 1 88 ? -39.336 -10.187 13.687 1.00 62.50 88 THR A CA 1
ATOM 707 C C . THR A 1 88 ? -39.583 -9.447 15.003 1.00 62.50 88 THR A C 1
ATOM 709 O O . THR A 1 88 ? -39.544 -10.053 16.070 1.00 62.50 88 THR A O 1
ATOM 712 N N . ILE A 1 89 ? -39.894 -8.147 14.941 1.00 65.00 89 ILE A N 1
ATOM 713 C CA . ILE A 1 89 ? -40.240 -7.344 16.124 1.00 65.00 89 ILE A CA 1
ATOM 714 C C . ILE A 1 89 ? -41.605 -7.775 16.683 1.00 65.00 89 ILE A C 1
ATOM 716 O O . ILE A 1 89 ? -41.740 -7.927 17.898 1.00 65.00 89 ILE A O 1
ATOM 720 N N . LYS A 1 90 ? -42.587 -8.055 15.811 1.00 63.97 90 LYS A N 1
ATOM 721 C CA . LYS A 1 90 ? -43.894 -8.604 16.212 1.00 63.97 90 LYS A CA 1
ATOM 722 C C . LYS A 1 90 ? -43.768 -9.958 16.910 1.00 63.97 90 LYS A C 1
ATOM 724 O O . LYS A 1 90 ? -44.311 -10.119 18.000 1.00 63.97 90 LYS A O 1
ATOM 729 N N . GLN A 1 91 ? -42.993 -10.885 16.349 1.00 62.56 91 GLN A N 1
ATOM 730 C CA . GLN A 1 91 ? -42.789 -12.198 16.970 1.00 62.56 91 GLN A CA 1
ATOM 731 C C . GLN A 1 91 ? -42.130 -12.112 18.350 1.00 62.56 91 GLN A C 1
ATOM 733 O O . GLN A 1 91 ? -42.534 -12.815 19.270 1.00 62.56 91 GLN A O 1
ATOM 738 N N . ILE A 1 92 ? -41.149 -11.224 18.532 1.00 64.50 92 ILE A N 1
ATOM 739 C CA . ILE A 1 92 ? -40.516 -11.033 19.845 1.00 64.50 92 ILE A CA 1
ATOM 740 C C . ILE A 1 92 ? -41.516 -10.436 20.846 1.00 64.50 92 ILE A C 1
ATOM 742 O O . ILE A 1 92 ? -41.537 -10.861 21.999 1.00 64.50 92 ILE A O 1
ATOM 746 N N . SER A 1 93 ? -42.373 -9.501 20.418 1.00 64.50 93 SER A N 1
ATOM 747 C CA . SER A 1 93 ? -43.409 -8.941 21.293 1.00 64.50 93 SER A CA 1
ATOM 748 C C . SER A 1 93 ? -44.452 -9.979 21.720 1.00 64.50 93 SER A C 1
ATOM 750 O O . SER A 1 93 ? -44.770 -10.046 22.902 1.00 64.50 93 SER A O 1
ATOM 752 N N . GLU A 1 94 ? -44.900 -10.855 20.815 1.00 61.19 94 GLU A N 1
ATOM 753 C CA . GLU A 1 94 ? -45.850 -11.926 21.150 1.00 61.19 94 GLU A CA 1
ATOM 754 C C . GLU A 1 94 ? -45.237 -12.954 22.110 1.00 61.19 94 GLU A C 1
ATOM 756 O O . GLU A 1 94 ? -45.870 -13.346 23.086 1.00 61.19 94 GLU A O 1
ATOM 761 N N . VAL A 1 95 ? -43.974 -13.342 21.910 1.00 63.53 95 VAL A N 1
ATOM 762 C CA . VAL A 1 95 ? -43.280 -14.285 22.807 1.00 63.53 95 VAL A CA 1
ATOM 763 C C . VAL A 1 95 ? -43.088 -13.714 24.217 1.00 63.53 95 VAL A C 1
ATOM 765 O O . VAL A 1 95 ? -43.097 -14.471 25.189 1.00 63.53 95 VAL A O 1
ATOM 768 N N . ILE A 1 96 ? -42.919 -12.395 24.350 1.00 60.16 96 ILE A N 1
ATOM 769 C CA . ILE A 1 96 ? -42.815 -11.732 25.656 1.00 60.16 96 ILE A CA 1
ATOM 770 C C . ILE A 1 96 ? -44.196 -11.640 26.317 1.00 60.16 96 ILE A C 1
ATOM 772 O O . ILE A 1 96 ? -44.307 -11.959 27.494 1.00 60.16 96 ILE A O 1
ATOM 776 N N . THR A 1 97 ? -45.255 -11.286 25.583 1.00 57.19 97 THR A N 1
ATOM 777 C CA . THR A 1 97 ? -46.616 -11.167 26.140 1.00 57.19 97 THR A CA 1
ATOM 778 C C . THR A 1 97 ? -47.218 -12.506 26.572 1.00 57.19 97 THR A C 1
ATOM 780 O O . THR A 1 97 ? -47.991 -12.534 27.515 1.00 57.19 97 THR A O 1
ATOM 783 N N . VAL A 1 98 ? -46.850 -13.628 25.946 1.00 56.84 98 VAL A N 1
ATOM 784 C CA . VAL A 1 98 ? -47.353 -14.965 26.335 1.00 56.84 98 VAL A CA 1
ATOM 785 C C . VAL A 1 98 ? -46.625 -15.531 27.569 1.00 56.84 98 VAL A C 1
ATOM 787 O O . VAL A 1 98 ? -47.067 -16.515 28.159 1.00 56.84 98 VAL A O 1
ATOM 790 N N . LYS A 1 99 ? -45.503 -14.926 27.981 1.00 50.81 99 LYS A N 1
ATOM 791 C CA . LYS A 1 99 ? -44.710 -15.361 29.143 1.00 50.81 99 LYS A CA 1
ATOM 792 C C . LYS A 1 99 ? -44.999 -14.593 30.441 1.00 50.81 99 LYS A C 1
ATOM 794 O O . LYS A 1 99 ? -44.356 -14.910 31.442 1.00 50.81 99 LYS A O 1
ATOM 799 N N . PHE A 1 100 ? -45.933 -13.641 30.437 1.00 44.50 100 PHE A N 1
ATOM 800 C CA . PHE A 1 100 ? -46.375 -12.894 31.621 1.00 44.50 100 PHE A CA 1
ATOM 801 C C . PHE A 1 100 ? -47.884 -13.001 31.818 1.00 44.50 100 PHE A C 1
ATOM 803 O O . PHE A 1 100 ? -48.616 -12.834 30.820 1.00 44.50 100 PHE A O 1
#

Secondary structure (DSSP, 8-state):
-HHHHHHHHHHHHHHHHHHHHHHHTTSTT--HHHHHHHHHHTHHHHHHHHHHHHHHHHHH-HHHHHHHHHHHTTSHHHHTTS---HHHHHHHHHHHHTT-

Sequence (100 aa):
LRSLRVVAACVGLGWLMTMVVNLMTFIPDISDLAMFYTAAYAGIFVNVSIACNWFIYYFRSADYRYEFKKQLQKLPCVRNVVKPSNDTIKQISEVITVKF

Mean predicted aligned error: 12.5 Å

Foldseek 3Di:
DVLVVVLVVLLVVLVVQLVVLLVVLPDPPDDPVNNVVSVVCSCVSNVVSNVVSLVSCCVPDPVSVVVVVVVVCPPPVNVVVPDDPVVVVVVVVVVVVVVD

Solvent-accessible surface area (backbone atoms only — not comparable to full-atom values): 5659 Å² total; per-residue (Å²): 110,78,64,58,54,51,44,51,49,41,42,51,49,14,48,49,53,27,51,53,60,59,52,56,66,71,46,89,87,69,51,71,66,58,47,52,51,45,68,73,49,39,60,50,42,40,53,52,25,59,53,45,43,56,55,53,46,45,77,74,30,70,66,53,38,52,54,50,51,60,55,51,51,67,38,70,83,48,42,70,76,68,58,76,55,70,66,58,56,50,53,53,51,52,60,53,58,77,73,106

pLDDT: mean 78.25, std 11.08, range [44.5, 90.5]

Organism: NCBI:txid637853